Protein AF-A0A538FZY2-F1 (afdb_monomer_lite)

pLDDT: mean 80.55, std 13.0, range [54.5, 96.19]

Secondary structure (DSSP, 8-state):
-----SSTTHHHHHHHHH-TT--TTSGGG--TTT--PPPS-S-HHHHHHHH-SSBTTB-S---HHHHHHHHHHHHHHHHHHHHGGG-

Foldseek 3Di:
DDDDDLCPDPLVVLQCVQPVPDDPPFQLCCAPVNHDDDDPDDPVVVVCVVQNPTDSNHHRHDPNVSNCVSVVRSVVVVVVCVVPVVD

Sequence (87 aa):
MVWHELWEGRPDEIAAEIDPDYDHASWSENFPWTRLEWPEDGNPGTWREALGDGSFGGLYQRPPQDESRLWEAAVQAIRTRLEDWDA

Structure (mmCIF, N/CA/C/O backbone):
data_AF-A0A538FZY2-F1
#
_entry.id   AF-A0A538FZY2-F1
#
loop_
_atom_site.group_PDB
_atom_site.id
_atom_site.type_symbol
_atom_site.label_atom_id
_atom_site.label_alt_id
_atom_site.label_comp_id
_atom_site.label_asym_id
_atom_site.label_entity_id
_atom_site.label_seq_id
_atom_site.pdbx_PDB_ins_code
_atom_site.Cartn_x
_atom_site.Cartn_y
_atom_site.Cartn_z
_atom_site.occupancy
_atom_site.B_iso_or_equiv
_atom_site.auth_seq_id
_atom_site.auth_comp_id
_atom_site.auth_asym_id
_atom_site.auth_atom_id
_atom_site.pdbx_PDB_model_num
ATOM 1 N N . MET A 1 1 ? -6.231 -13.854 21.718 1.00 59.78 1 MET A N 1
ATOM 2 C CA . MET A 1 1 ? -5.476 -12.810 20.998 1.00 59.78 1 MET A CA 1
ATOM 3 C C . MET A 1 1 ? -6.255 -12.547 19.727 1.00 59.78 1 MET A C 1
ATOM 5 O O . MET A 1 1 ? -6.583 -13.521 19.064 1.00 59.78 1 MET A O 1
ATOM 9 N N . VAL A 1 2 ? -6.640 -11.302 19.465 1.00 67.12 2 VAL A N 1
ATOM 10 C CA . VAL A 1 2 ? -7.298 -10.920 18.209 1.00 67.12 2 VAL A CA 1
ATOM 11 C C . VAL A 1 2 ? -6.234 -10.240 17.356 1.00 67.12 2 VAL A C 1
ATOM 13 O O . VAL A 1 2 ? -5.472 -9.426 17.877 1.00 67.12 2 VAL A O 1
ATOM 16 N N . TRP A 1 3 ? -6.137 -10.635 16.093 1.00 74.19 3 TRP A N 1
ATOM 17 C CA . TRP A 1 3 ? -5.225 -10.060 15.112 1.00 74.19 3 TRP A CA 1
ATOM 18 C C . TRP A 1 3 ? -6.045 -9.540 13.934 1.00 74.19 3 TRP A C 1
ATOM 20 O O . TRP A 1 3 ? -7.100 -10.098 13.630 1.00 74.19 3 TRP A O 1
ATOM 30 N N . HIS A 1 4 ? -5.554 -8.474 13.308 1.00 78.31 4 HIS A N 1
ATOM 31 C CA . HIS A 1 4 ? -6.137 -7.891 12.110 1.00 78.31 4 HIS A CA 1
ATOM 32 C C . HIS A 1 4 ? -5.074 -7.751 11.040 1.00 78.31 4 HIS A C 1
ATOM 34 O O . HIS A 1 4 ? -3.970 -7.273 11.314 1.00 78.31 4 HIS A O 1
ATOM 40 N N . GLU A 1 5 ? -5.453 -8.135 9.830 1.00 86.81 5 GLU A N 1
ATOM 41 C CA . GLU A 1 5 ? -4.665 -7.919 8.634 1.00 86.81 5 GLU A CA 1
ATOM 42 C C . GLU A 1 5 ? -5.110 -6.627 7.956 1.00 86.81 5 GLU A C 1
ATOM 44 O O . GLU A 1 5 ? -6.301 -6.391 7.770 1.00 86.81 5 GLU A O 1
ATOM 49 N N . LEU A 1 6 ? -4.152 -5.781 7.580 1.00 85.50 6 LEU A N 1
ATOM 50 C CA . LEU A 1 6 ? -4.436 -4.517 6.893 1.00 85.50 6 LEU A CA 1
ATOM 51 C C . LEU A 1 6 ? -5.051 -4.736 5.503 1.00 85.50 6 LEU A C 1
ATOM 53 O O . LEU A 1 6 ? -5.856 -3.922 5.056 1.00 85.50 6 LEU A O 1
ATOM 57 N N . TRP A 1 7 ? -4.645 -5.809 4.824 1.00 88.06 7 TRP A N 1
ATOM 58 C CA . TRP A 1 7 ? -4.978 -6.052 3.423 1.00 88.06 7 TRP A CA 1
ATOM 59 C C . TRP A 1 7 ? -6.236 -6.898 3.225 1.00 88.06 7 TRP A C 1
ATOM 61 O O . TRP A 1 7 ? -6.763 -6.933 2.120 1.00 88.06 7 TRP A O 1
ATOM 71 N N . GLU A 1 8 ? -6.767 -7.519 4.281 1.00 89.31 8 GLU A N 1
ATOM 72 C CA . GLU A 1 8 ? -7.940 -8.391 4.184 1.00 89.31 8 GLU A CA 1
ATOM 73 C C . GLU A 1 8 ? -9.157 -7.653 3.587 1.00 89.31 8 GLU A C 1
ATOM 75 O O . GLU A 1 8 ? -9.621 -6.629 4.098 1.00 89.31 8 GLU A O 1
ATOM 80 N N . GLY A 1 9 ? -9.707 -8.208 2.502 1.00 92.69 9 GLY A N 1
ATOM 81 C CA . GLY A 1 9 ? -10.938 -7.740 1.868 1.00 92.69 9 GLY A CA 1
ATOM 82 C C . GLY A 1 9 ? -10.717 -6.633 0.837 1.00 92.69 9 GLY A C 1
ATOM 83 O O . GLY A 1 9 ? -9.945 -6.784 -0.107 1.00 92.69 9 GLY A O 1
ATOM 84 N N . ARG A 1 10 ? -11.442 -5.515 0.980 1.00 94.75 10 ARG A N 1
ATOM 85 C CA . ARG A 1 10 ? -11.493 -4.460 -0.049 1.00 94.75 10 ARG A CA 1
ATOM 86 C C . ARG A 1 10 ? -10.123 -3.892 -0.467 1.00 94.75 10 ARG A C 1
ATOM 88 O O . ARG A 1 10 ? -9.988 -3.538 -1.639 1.00 94.75 10 ARG A O 1
ATOM 95 N N . PRO A 1 11 ? -9.128 -3.753 0.427 1.00 94.12 11 PRO A N 1
ATOM 96 C CA . PRO A 1 11 ? -7.802 -3.292 0.029 1.00 94.12 11 PRO A CA 1
ATOM 97 C C . PRO A 1 11 ? -7.111 -4.258 -0.944 1.00 94.12 11 PRO A C 1
ATOM 99 O O . PRO A 1 11 ? -6.654 -3.804 -1.988 1.00 94.12 11 PRO A O 1
ATOM 102 N N . ASP A 1 12 ? -7.107 -5.565 -0.658 1.00 92.75 12 ASP A N 1
ATOM 103 C CA . ASP A 1 12 ? -6.572 -6.611 -1.548 1.00 92.75 12 ASP A CA 1
ATOM 104 C C . ASP A 1 12 ? -7.275 -6.616 -2.916 1.00 92.75 12 ASP A C 1
ATOM 106 O O . ASP A 1 12 ? -6.620 -6.601 -3.956 1.00 92.75 12 ASP A O 1
ATOM 110 N N . GLU A 1 13 ? -8.608 -6.492 -2.937 1.00 94.81 13 GLU A N 1
ATOM 111 C CA . GLU A 1 13 ? -9.369 -6.371 -4.191 1.00 94.81 13 GLU A CA 1
ATOM 112 C C . GLU A 1 13 ? -8.920 -5.166 -5.033 1.00 94.81 13 GLU A C 1
ATOM 114 O O . GLU A 1 13 ? -8.753 -5.273 -6.246 1.00 94.81 13 GLU A O 1
ATOM 119 N N . ILE A 1 14 ? -8.720 -4.003 -4.404 1.00 95.44 14 ILE A N 1
ATOM 120 C CA . ILE A 1 14 ? -8.275 -2.792 -5.103 1.00 95.44 14 ILE A CA 1
ATOM 121 C C . ILE A 1 14 ? -6.834 -2.939 -5.590 1.00 95.44 14 ILE A C 1
ATOM 123 O O . ILE A 1 14 ? -6.534 -2.491 -6.696 1.00 95.44 14 ILE A O 1
ATOM 127 N N . ALA A 1 15 ? -5.953 -3.550 -4.796 1.00 91.94 15 ALA A N 1
ATOM 128 C CA . ALA A 1 15 ? -4.579 -3.810 -5.203 1.00 91.94 15 ALA A CA 1
ATOM 129 C C . ALA A 1 15 ? -4.546 -4.705 -6.453 1.00 91.94 15 ALA A C 1
ATOM 131 O O . ALA A 1 15 ? -3.941 -4.311 -7.449 1.00 91.94 15 ALA A O 1
ATOM 132 N N . ALA A 1 16 ? -5.309 -5.804 -6.459 1.00 91.94 16 ALA A N 1
ATOM 133 C CA . ALA A 1 16 ? -5.441 -6.702 -7.607 1.00 91.94 16 ALA A CA 1
ATOM 134 C C . ALA A 1 16 ? -6.097 -6.040 -8.839 1.00 91.94 16 ALA A C 1
ATOM 136 O O . ALA A 1 16 ? -5.746 -6.355 -9.976 1.00 91.94 16 ALA A O 1
ATOM 137 N N . GLU A 1 17 ? -7.040 -5.107 -8.645 1.00 94.75 17 GLU A N 1
ATOM 138 C CA . GLU A 1 17 ? -7.617 -4.303 -9.738 1.00 94.75 17 GLU A CA 1
ATOM 139 C C . GLU A 1 17 ? -6.582 -3.353 -10.380 1.00 94.75 17 GLU A C 1
ATOM 141 O O . GLU A 1 17 ? -6.647 -3.088 -11.583 1.00 94.75 17 GLU A O 1
ATOM 146 N N . ILE A 1 18 ? -5.666 -2.790 -9.583 1.00 93.00 18 ILE A N 1
ATOM 147 C CA . ILE A 1 18 ? -4.650 -1.815 -10.020 1.00 93.00 18 ILE A CA 1
ATOM 148 C C . ILE A 1 18 ? -3.459 -2.511 -10.685 1.00 93.00 18 ILE A C 1
ATOM 150 O O . ILE A 1 18 ? -2.925 -2.022 -11.693 1.00 93.00 18 ILE A O 1
ATOM 154 N N . ASP A 1 19 ? -3.025 -3.610 -10.080 1.00 88.75 19 ASP A N 1
ATOM 155 C CA . ASP A 1 19 ? -1.864 -4.393 -10.460 1.00 88.75 19 ASP A CA 1
ATOM 156 C C . ASP A 1 19 ? -2.150 -5.883 -10.189 1.00 88.75 19 ASP A C 1
ATOM 158 O O . ASP A 1 19 ? -2.129 -6.314 -9.037 1.00 88.75 19 ASP A O 1
ATOM 162 N N . PRO A 1 20 ? -2.454 -6.689 -11.221 1.00 86.62 20 PRO A N 1
ATOM 163 C CA . PRO A 1 20 ? -2.745 -8.110 -11.039 1.00 86.62 20 PRO A CA 1
ATOM 164 C C . PRO A 1 20 ? -1.522 -8.918 -10.580 1.00 86.62 20 PRO A C 1
ATOM 166 O O . PRO A 1 20 ? -1.696 -10.039 -10.109 1.00 86.62 20 PRO A O 1
ATOM 169 N N . ASP A 1 21 ? -0.318 -8.353 -10.712 1.00 80.69 21 ASP A N 1
ATOM 170 C CA . ASP A 1 21 ? 0.945 -8.953 -10.286 1.00 80.69 21 ASP A CA 1
ATOM 171 C C . ASP A 1 21 ? 1.438 -8.352 -8.948 1.00 80.69 21 ASP A C 1
ATOM 173 O O . ASP A 1 21 ? 2.605 -8.520 -8.586 1.00 80.69 21 ASP A O 1
ATOM 177 N N . TYR A 1 22 ? 0.580 -7.627 -8.209 1.00 81.00 22 TYR A N 1
ATOM 178 C CA . TYR A 1 22 ? 0.950 -7.093 -6.896 1.00 81.00 22 TYR A CA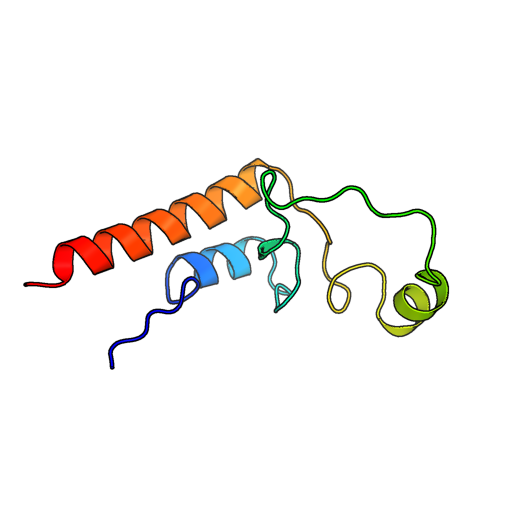 1
ATOM 179 C C . TYR A 1 22 ? 1.248 -8.232 -5.907 1.00 81.00 22 TYR A C 1
ATOM 181 O O . TYR A 1 22 ? 0.529 -9.227 -5.835 1.00 81.00 22 TYR A O 1
ATOM 189 N N . ASP A 1 23 ? 2.305 -8.060 -5.114 1.00 76.25 23 ASP A N 1
ATOM 190 C CA . ASP A 1 23 ? 2.693 -8.999 -4.058 1.00 76.25 23 ASP A CA 1
ATOM 191 C C . ASP A 1 23 ? 3.403 -8.248 -2.914 1.00 76.25 23 ASP A C 1
ATOM 193 O O . ASP A 1 23 ? 3.545 -7.016 -2.933 1.00 76.25 23 ASP A O 1
ATOM 197 N N . HIS A 1 24 ? 3.861 -8.983 -1.903 1.00 73.12 24 HIS A N 1
ATOM 198 C CA . HIS A 1 24 ? 4.659 -8.478 -0.799 1.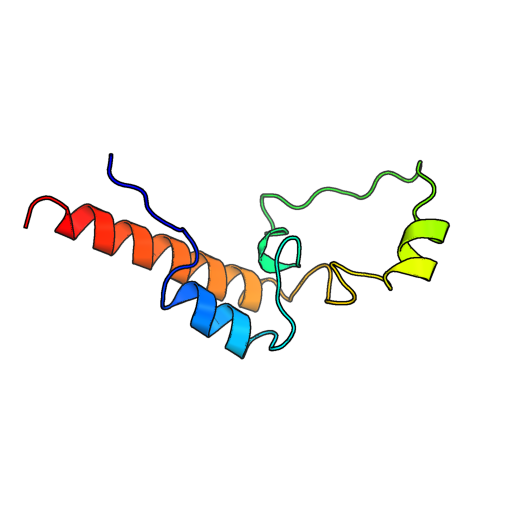00 73.12 24 HIS A CA 1
ATOM 199 C C . HIS A 1 24 ? 5.861 -7.655 -1.289 1.00 73.12 24 HIS A C 1
ATOM 201 O O . HIS A 1 24 ? 6.491 -7.957 -2.308 1.00 73.12 24 HIS A O 1
ATOM 207 N N . ALA A 1 25 ? 6.177 -6.592 -0.546 1.00 70.50 25 ALA A N 1
ATOM 208 C CA . ALA A 1 25 ? 7.233 -5.633 -0.857 1.00 70.50 25 ALA A CA 1
ATOM 209 C C . ALA A 1 25 ? 7.044 -4.832 -2.165 1.00 70.50 25 ALA A C 1
ATOM 211 O O . ALA A 1 25 ? 7.966 -4.126 -2.571 1.00 70.50 25 ALA A O 1
ATOM 212 N N . SER A 1 26 ? 5.880 -4.902 -2.827 1.00 79.44 26 SER A N 1
ATOM 213 C CA . SER A 1 26 ? 5.567 -4.113 -4.034 1.00 79.44 26 SER A CA 1
ATOM 214 C C . SER A 1 26 ? 5.291 -2.631 -3.747 1.00 79.44 26 SER A C 1
ATOM 216 O O . SER A 1 26 ? 5.420 -2.143 -2.621 1.00 79.44 26 SER A O 1
ATOM 218 N N . TRP A 1 27 ? 4.909 -1.878 -4.785 1.00 86.06 27 TRP A N 1
ATOM 219 C CA . TRP A 1 27 ? 4.511 -0.471 -4.673 1.00 86.06 27 TRP A CA 1
ATOM 220 C C . TRP A 1 27 ? 3.432 -0.215 -3.610 1.00 86.06 27 TRP A C 1
ATOM 222 O O . TRP A 1 27 ? 3.345 0.909 -3.115 1.00 86.06 27 TRP A O 1
ATOM 232 N N . SER A 1 28 ? 2.642 -1.229 -3.232 1.00 83.94 28 SER A N 1
ATOM 233 C CA . SER A 1 28 ? 1.621 -1.140 -2.181 1.00 83.94 28 SER A CA 1
ATOM 234 C C . SER A 1 28 ? 2.197 -0.903 -0.779 1.00 83.94 28 SER A C 1
ATOM 236 O O . SER A 1 28 ? 1.450 -0.577 0.137 1.00 83.94 28 SER A O 1
ATOM 238 N N . GLU A 1 29 ? 3.517 -0.998 -0.600 1.00 79.94 29 GLU A N 1
ATOM 239 C CA . GLU A 1 29 ? 4.223 -0.635 0.636 1.00 79.94 29 GLU A CA 1
ATOM 240 C C . GLU A 1 29 ? 5.015 0.692 0.493 1.00 79.94 29 GLU A C 1
ATOM 242 O O . GLU A 1 29 ? 5.548 1.228 1.471 1.00 79.94 29 GLU A O 1
ATOM 247 N N . ASN A 1 30 ? 5.042 1.284 -0.711 1.00 83.19 30 ASN A N 1
ATOM 248 C CA . ASN A 1 30 ? 5.827 2.474 -1.073 1.00 83.19 30 ASN A CA 1
ATOM 249 C C . ASN A 1 30 ? 4.975 3.749 -1.244 1.00 83.19 30 ASN A C 1
ATOM 251 O O . ASN A 1 30 ? 5.125 4.515 -2.208 1.00 83.19 30 ASN A O 1
ATOM 255 N N . PHE A 1 31 ? 4.063 3.975 -0.301 1.00 87.88 31 PHE A N 1
ATOM 256 C CA . PHE A 1 31 ? 3.180 5.138 -0.277 1.00 87.88 31 PHE A CA 1
ATOM 257 C C . PHE A 1 31 ? 3.939 6.471 -0.175 1.00 87.88 31 PHE A C 1
ATOM 259 O O . PHE A 1 31 ? 5.052 6.512 0.351 1.00 87.88 31 PHE A O 1
ATOM 266 N N . PRO A 1 32 ? 3.328 7.608 -0.565 1.00 88.75 32 PRO A N 1
ATOM 267 C CA . PRO A 1 32 ? 3.987 8.916 -0.531 1.00 88.75 32 PRO A CA 1
ATOM 268 C C . PRO A 1 32 ? 4.594 9.319 0.824 1.00 88.75 32 PRO A C 1
ATOM 270 O O . PRO A 1 32 ? 5.534 10.105 0.853 1.00 88.75 32 PRO A O 1
ATOM 273 N N . TRP A 1 33 ? 4.076 8.795 1.942 1.00 88.00 33 TRP A N 1
ATOM 274 C CA . TRP A 1 33 ? 4.582 9.064 3.297 1.00 88.00 33 TRP A CA 1
ATOM 275 C C . TRP A 1 33 ? 5.594 8.032 3.818 1.00 88.00 33 TRP A C 1
ATOM 277 O O . TRP A 1 33 ? 6.220 8.286 4.845 1.00 88.00 33 TRP A O 1
ATOM 287 N N . THR A 1 34 ? 5.757 6.883 3.155 1.00 82.62 34 THR A N 1
ATOM 288 C CA . THR A 1 34 ? 6.807 5.892 3.466 1.00 82.62 34 THR A CA 1
ATOM 289 C C . THR A 1 34 ? 7.933 5.887 2.438 1.00 82.62 34 THR A C 1
ATOM 291 O O . THR A 1 34 ? 8.986 5.304 2.691 1.00 82.62 34 THR A O 1
ATOM 294 N N . ARG A 1 35 ? 7.734 6.552 1.297 1.00 82.38 35 ARG A N 1
ATOM 295 C CA . ARG A 1 35 ? 8.682 6.613 0.192 1.00 82.38 35 ARG A CA 1
ATOM 296 C C . ARG A 1 35 ? 10.000 7.237 0.615 1.00 82.38 35 ARG A C 1
ATOM 298 O O . ARG A 1 35 ? 10.050 8.372 1.085 1.00 82.38 35 ARG A O 1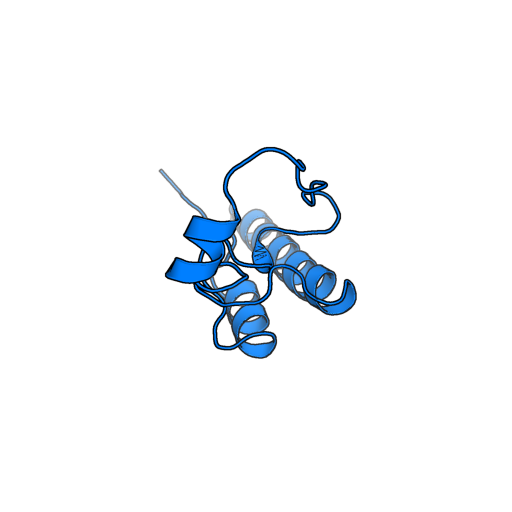
ATOM 305 N N . LEU A 1 36 ? 11.069 6.488 0.382 1.00 73.19 36 LEU A N 1
ATOM 306 C CA . LEU A 1 36 ? 12.435 6.933 0.603 1.00 73.19 36 LEU A CA 1
ATOM 307 C C . LEU A 1 36 ? 13.111 7.237 -0.731 1.00 73.19 36 LEU A C 1
ATOM 309 O O . LEU A 1 36 ? 12.812 6.628 -1.760 1.00 73.19 36 LEU A O 1
ATOM 313 N N . GLU A 1 37 ? 14.047 8.179 -0.695 1.00 69.69 37 GLU A N 1
ATOM 314 C CA . GLU A 1 37 ? 15.011 8.347 -1.774 1.00 69.69 37 GLU A CA 1
ATOM 315 C C . GLU A 1 37 ? 15.978 7.161 -1.758 1.00 69.69 37 GLU A C 1
ATOM 317 O O . GLU A 1 37 ? 16.448 6.735 -0.700 1.00 69.69 37 GLU A O 1
ATOM 322 N N . TRP A 1 38 ? 16.254 6.600 -2.933 1.00 63.44 38 TRP A N 1
ATOM 323 C CA . TRP A 1 38 ? 17.158 5.463 -3.039 1.00 63.44 38 TRP A CA 1
ATOM 324 C C . TRP A 1 38 ? 18.602 5.921 -2.791 1.00 63.44 38 TRP A C 1
ATOM 326 O O . TRP A 1 38 ? 19.053 6.854 -3.459 1.00 63.44 38 TRP A O 1
ATOM 336 N N . PRO A 1 39 ? 19.345 5.284 -1.866 1.00 56.53 39 PRO A N 1
ATOM 337 C CA . PRO A 1 39 ? 20.762 5.572 -1.694 1.00 56.53 39 PRO A CA 1
ATOM 338 C C . PRO A 1 39 ? 21.540 5.155 -2.949 1.00 56.53 39 PRO A C 1
ATOM 340 O O . PRO A 1 39 ? 21.276 4.102 -3.530 1.00 56.53 39 PRO A O 1
ATOM 343 N N . GLU A 1 40 ? 22.517 5.972 -3.350 1.00 55.25 40 GLU A N 1
ATOM 344 C CA . GLU A 1 40 ? 23.384 5.671 -4.501 1.00 55.25 40 GLU A CA 1
ATOM 345 C C . GLU A 1 40 ? 24.284 4.446 -4.244 1.00 55.25 40 GLU A C 1
ATOM 347 O O . GLU A 1 40 ? 24.637 3.729 -5.181 1.00 55.25 40 GLU A O 1
ATOM 352 N N . ASP A 1 41 ? 24.598 4.165 -2.973 1.00 54.50 41 ASP A N 1
ATOM 353 C CA . ASP A 1 41 ? 25.532 3.117 -2.568 1.00 54.50 41 ASP A CA 1
ATOM 354 C C . ASP A 1 41 ? 24.834 1.818 -2.130 1.00 54.50 41 ASP A C 1
ATOM 356 O O . ASP A 1 41 ? 24.251 1.681 -1.054 1.00 54.50 41 ASP A O 1
ATOM 360 N N . GLY A 1 42 ? 24.986 0.821 -2.990 1.00 56.72 42 GLY A N 1
ATOM 361 C CA . GLY A 1 42 ? 24.698 -0.598 -2.827 1.00 56.72 42 GLY A CA 1
ATOM 362 C C . GLY A 1 42 ? 25.182 -1.279 -4.109 1.00 56.72 42 GLY A C 1
ATOM 363 O O . GLY A 1 42 ? 25.596 -0.595 -5.041 1.00 56.72 42 GLY A O 1
ATOM 364 N N . ASN A 1 43 ? 25.098 -2.601 -4.245 1.00 59.84 43 ASN A N 1
ATOM 365 C CA . ASN A 1 43 ? 25.139 -3.209 -5.584 1.00 59.84 43 ASN A CA 1
ATOM 366 C C . ASN A 1 43 ? 23.709 -3.583 -6.023 1.00 59.84 43 ASN A C 1
ATOM 368 O O . ASN A 1 43 ? 23.377 -4.771 -6.072 1.00 59.84 43 ASN A O 1
ATOM 372 N N . PRO A 1 44 ? 22.829 -2.594 -6.301 1.00 60.88 44 PRO A N 1
ATOM 373 C CA . PRO A 1 44 ? 21.486 -2.849 -6.806 1.00 60.88 44 PRO A CA 1
ATOM 374 C C . PRO A 1 44 ? 21.515 -3.453 -8.210 1.00 60.88 44 PRO A C 1
ATOM 376 O O . PRO A 1 44 ? 20.535 -4.066 -8.607 1.00 60.88 44 PRO A O 1
ATOM 379 N N . GLY A 1 45 ? 22.629 -3.340 -8.946 1.00 66.81 45 GLY A N 1
ATOM 380 C CA . GLY A 1 45 ? 22.790 -3.946 -10.269 1.00 66.81 45 GLY A CA 1
ATOM 381 C C . GLY A 1 45 ? 22.595 -5.462 -10.245 1.00 66.81 45 GLY A C 1
ATOM 382 O O . GLY A 1 45 ? 21.788 -5.981 -11.005 1.00 66.81 45 GLY A O 1
ATOM 383 N N . THR A 1 46 ? 23.266 -6.159 -9.323 1.00 65.69 46 THR A N 1
ATOM 384 C CA . THR A 1 46 ? 23.177 -7.626 -9.202 1.00 65.69 46 THR A CA 1
ATOM 385 C C . THR A 1 46 ? 21.777 -8.110 -8.821 1.00 65.69 46 THR A C 1
ATOM 387 O O . THR A 1 46 ? 21.308 -9.105 -9.366 1.00 65.69 46 THR A O 1
ATOM 390 N N . TRP A 1 47 ? 21.088 -7.410 -7.917 1.00 61.22 47 TRP A N 1
ATOM 391 C CA . TRP A 1 47 ? 19.722 -7.781 -7.529 1.00 61.22 47 TRP A CA 1
ATOM 392 C C . TRP A 1 47 ? 18.688 -7.413 -8.598 1.00 61.22 47 TRP A C 1
ATOM 394 O O . TRP A 1 47 ? 17.800 -8.217 -8.860 1.00 61.22 47 TRP A O 1
ATOM 404 N N . ARG A 1 48 ? 18.852 -6.273 -9.281 1.00 69.00 48 ARG A N 1
ATOM 405 C CA . ARG A 1 48 ? 18.026 -5.863 -10.430 1.00 69.00 48 ARG A CA 1
ATOM 406 C C . ARG A 1 48 ? 18.154 -6.826 -11.609 1.00 69.00 48 ARG A C 1
ATOM 408 O O . ARG A 1 48 ? 17.173 -7.109 -12.283 1.00 69.00 48 ARG A O 1
ATOM 4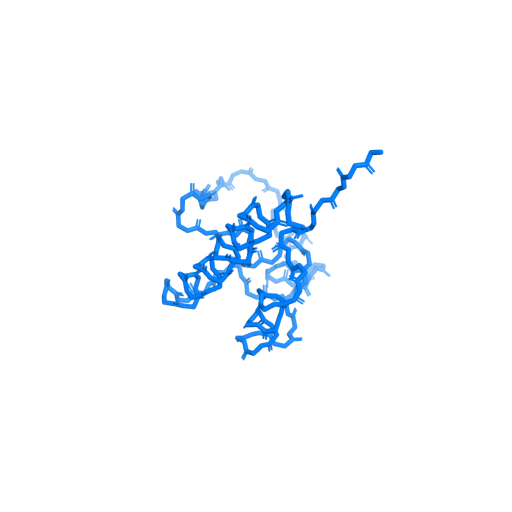15 N N . GLU A 1 49 ? 19.355 -7.337 -11.868 1.00 69.31 49 GLU A N 1
ATOM 416 C CA . GLU A 1 49 ? 19.588 -8.323 -12.927 1.00 69.31 49 GLU A CA 1
ATOM 417 C C . GLU A 1 49 ? 18.957 -9.685 -12.593 1.00 69.31 49 GLU A C 1
ATOM 419 O O . GLU A 1 49 ? 18.400 -10.334 -13.474 1.00 69.31 49 GLU A O 1
ATOM 424 N N . ALA A 1 50 ? 19.001 -10.105 -11.323 1.00 62.47 50 ALA A N 1
ATOM 425 C CA . ALA A 1 50 ? 18.468 -11.395 -10.883 1.00 62.47 50 ALA A CA 1
ATOM 426 C C . ALA A 1 50 ? 16.939 -11.418 -10.694 1.00 62.47 50 ALA A C 1
ATOM 428 O O . ALA A 1 50 ? 16.314 -12.440 -10.972 1.00 62.47 50 ALA A O 1
ATOM 429 N N . LEU A 1 51 ? 16.346 -10.328 -10.193 1.00 63.44 51 LEU A N 1
ATOM 430 C CA . LEU A 1 51 ? 14.923 -10.249 -9.823 1.00 63.44 51 LEU A CA 1
ATOM 431 C C . LEU A 1 51 ? 14.078 -9.418 -10.799 1.00 63.44 51 LEU A C 1
ATOM 433 O O . LEU A 1 51 ? 12.855 -9.417 -10.691 1.00 63.44 51 LEU A O 1
ATOM 437 N N . GLY A 1 52 ? 14.710 -8.716 -11.741 1.00 59.81 52 GLY A N 1
ATOM 438 C CA . GLY A 1 52 ? 14.078 -7.601 -12.439 1.00 59.81 52 GLY A CA 1
ATOM 439 C C . GLY A 1 52 ? 14.110 -6.321 -11.599 1.00 59.81 52 GLY A C 1
ATOM 440 O O . GLY A 1 52 ? 14.498 -6.317 -10.431 1.00 59.81 52 GLY A O 1
ATOM 441 N N . ASP A 1 53 ? 13.743 -5.204 -12.220 1.00 65.38 53 ASP A N 1
ATOM 442 C CA . ASP A 1 53 ? 13.566 -3.939 -11.510 1.00 65.38 53 ASP A CA 1
ATOM 443 C C . ASP A 1 53 ? 12.149 -3.921 -10.938 1.00 65.38 53 ASP A C 1
ATOM 445 O O . ASP A 1 53 ? 11.190 -4.136 -11.679 1.00 65.38 53 ASP A O 1
ATOM 449 N N . GLY A 1 54 ? 12.024 -3.721 -9.630 1.00 61.88 54 GLY A N 1
ATOM 450 C CA . GLY A 1 54 ? 10.750 -3.833 -8.930 1.00 61.88 54 GLY A CA 1
ATOM 451 C C . GLY A 1 54 ? 10.753 -4.806 -7.757 1.00 61.88 54 GLY A C 1
ATOM 452 O O . GLY A 1 54 ? 11.736 -5.512 -7.535 1.00 61.88 54 GLY A O 1
ATOM 453 N N . SER A 1 55 ? 9.648 -4.894 -7.015 1.00 65.62 55 SER A N 1
ATOM 454 C CA . SER A 1 55 ? 9.456 -6.028 -6.096 1.00 65.62 55 SER A CA 1
ATOM 455 C C . SER A 1 55 ? 9.014 -7.245 -6.884 1.00 65.62 55 SER A C 1
ATOM 457 O O . SER A 1 55 ? 7.982 -7.183 -7.543 1.00 65.62 55 SER A O 1
ATOM 459 N N . PHE A 1 56 ? 9.808 -8.318 -6.872 1.00 64.75 56 PHE A N 1
ATOM 460 C CA . PHE A 1 56 ? 9.560 -9.531 -7.667 1.00 64.75 56 PHE A CA 1
ATOM 461 C C . PHE A 1 56 ? 9.259 -9.257 -9.161 1.00 64.75 56 PHE A C 1
ATOM 463 O O . PHE A 1 56 ? 8.571 -10.035 -9.814 1.00 64.75 56 PHE A O 1
ATOM 470 N N . GLY A 1 57 ? 9.786 -8.154 -9.711 1.00 65.88 57 GLY A N 1
ATOM 471 C CA . GLY A 1 57 ? 9.550 -7.717 -11.094 1.00 65.88 57 GLY A CA 1
ATOM 472 C C . GLY A 1 57 ? 8.333 -6.802 -11.310 1.00 65.88 57 GLY A C 1
ATOM 473 O O . GLY A 1 57 ? 8.102 -6.378 -12.442 1.00 65.88 57 GLY A O 1
ATOM 474 N N . GLY A 1 58 ? 7.575 -6.473 -10.258 1.00 70.50 58 GLY A N 1
ATOM 475 C CA . GLY A 1 58 ? 6.453 -5.526 -10.279 1.00 70.50 58 GLY A CA 1
ATOM 476 C C . GLY A 1 58 ? 6.874 -4.079 -9.998 1.00 70.50 58 GLY A C 1
ATOM 477 O O . GLY A 1 58 ? 7.922 -3.819 -9.420 1.00 70.50 58 GLY A O 1
ATOM 478 N N . LEU A 1 59 ? 6.060 -3.094 -10.381 1.00 74.81 59 LEU A N 1
ATOM 479 C CA . LEU A 1 59 ? 6.429 -1.672 -10.283 1.00 74.81 59 LEU A CA 1
ATOM 480 C C . LEU A 1 59 ? 6.834 -1.256 -8.853 1.00 74.81 59 LEU A C 1
ATOM 482 O O . LEU A 1 59 ? 6.210 -1.661 -7.877 1.00 74.81 59 LEU A O 1
ATOM 486 N N . TYR A 1 60 ? 7.838 -0.379 -8.723 1.0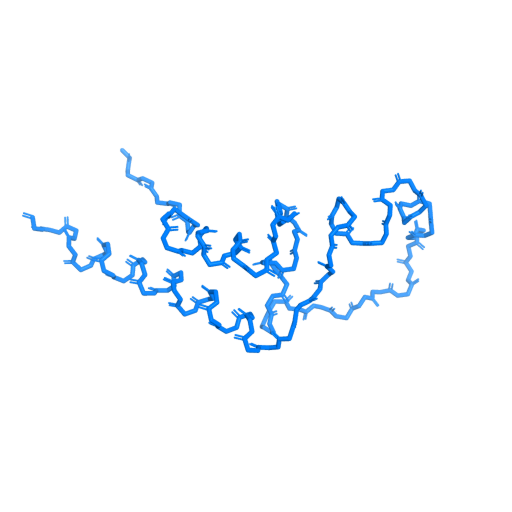0 76.56 60 TYR A N 1
ATOM 487 C CA . TYR A 1 60 ? 8.222 0.192 -7.419 1.00 76.56 60 TYR A CA 1
ATOM 488 C C . TYR A 1 60 ? 7.234 1.227 -6.883 1.00 76.56 60 TYR A C 1
ATOM 490 O O . TYR A 1 60 ? 7.221 1.497 -5.682 1.00 76.56 60 TYR A O 1
ATOM 498 N N . GLN A 1 61 ? 6.493 1.885 -7.774 1.00 85.44 61 GLN A N 1
ATOM 499 C CA . GLN A 1 61 ? 5.595 2.998 -7.467 1.00 85.44 61 GLN A CA 1
ATOM 500 C C . GLN A 1 61 ? 4.423 2.996 -8.443 1.00 85.44 61 GLN A C 1
ATOM 502 O O . GLN A 1 61 ? 4.568 2.584 -9.599 1.00 85.44 61 GLN A O 1
ATOM 507 N N . ARG A 1 62 ? 3.282 3.519 -7.995 1.00 89.50 62 ARG A N 1
ATOM 508 C CA . ARG A 1 62 ? 2.114 3.776 -8.840 1.00 89.50 62 ARG A CA 1
ATOM 509 C C . ARG A 1 62 ? 1.809 5.273 -8.872 1.00 89.50 62 ARG A C 1
ATOM 511 O O . ARG A 1 62 ? 2.401 6.057 -8.130 1.00 89.50 62 ARG A O 1
ATOM 518 N N . PRO A 1 63 ? 0.918 5.729 -9.766 1.00 92.62 63 PRO A N 1
ATOM 519 C CA . PRO A 1 63 ? 0.415 7.090 -9.691 1.00 92.62 63 PRO A CA 1
ATOM 520 C C . PRO A 1 63 ? -0.184 7.367 -8.301 1.00 92.62 63 PRO A C 1
ATOM 522 O O . PRO A 1 63 ? -0.880 6.499 -7.770 1.00 92.62 63 PRO A O 1
ATOM 525 N N . PRO A 1 64 ? 0.001 8.571 -7.727 1.00 92.44 64 PRO A N 1
ATOM 526 C CA . PRO A 1 64 ? -0.511 8.898 -6.395 1.00 92.44 64 PRO A CA 1
ATOM 527 C C . PRO A 1 64 ? -2.010 8.629 -6.213 1.00 92.44 64 PRO A C 1
ATOM 529 O O . PRO A 1 64 ? -2.457 8.366 -5.107 1.00 92.44 64 PRO A O 1
ATOM 532 N N . GLN A 1 65 ? -2.796 8.680 -7.292 1.00 95.38 65 GLN A N 1
ATOM 533 C CA . GLN A 1 65 ? -4.229 8.388 -7.272 1.00 95.38 65 GLN A CA 1
ATOM 534 C C . GLN A 1 65 ? -4.524 6.916 -6.949 1.00 95.38 65 GLN A C 1
ATOM 536 O O . GLN A 1 65 ? -5.436 6.641 -6.173 1.00 95.38 65 GLN A O 1
ATOM 541 N N . ASP A 1 66 ? -3.750 5.988 -7.514 1.00 95.50 66 ASP A N 1
ATOM 542 C CA . ASP A 1 66 ? -3.868 4.551 -7.242 1.00 95.50 66 ASP A CA 1
ATOM 543 C C . ASP A 1 66 ? -3.440 4.250 -5.798 1.00 95.50 66 ASP A C 1
ATOM 545 O O . ASP A 1 66 ? -4.129 3.541 -5.066 1.00 95.50 66 ASP A O 1
ATOM 549 N N . GLU A 1 67 ? -2.340 4.871 -5.368 1.00 93.81 67 GLU A N 1
ATOM 550 C CA . GLU A 1 67 ? -1.802 4.755 -4.010 1.00 93.81 67 GLU A CA 1
ATOM 551 C C . GLU A 1 67 ? -2.800 5.287 -2.968 1.00 93.81 67 GLU A C 1
ATOM 553 O O . GLU A 1 67 ? -3.109 4.605 -1.990 1.00 93.81 67 GLU A O 1
ATOM 558 N N . SER A 1 68 ? -3.374 6.474 -3.191 1.00 94.88 68 SER A N 1
ATOM 559 C CA . SER A 1 68 ? -4.413 7.035 -2.322 1.00 94.88 68 SER A CA 1
ATOM 560 C C . SER A 1 68 ? -5.662 6.163 -2.289 1.00 94.88 68 SER A C 1
ATOM 562 O O . SER A 1 68 ? -6.181 5.905 -1.207 1.00 94.88 68 SER A O 1
ATOM 564 N N . ARG A 1 69 ? -6.121 5.662 -3.442 1.00 96.19 69 ARG A N 1
ATOM 565 C CA . ARG A 1 69 ? -7.310 4.804 -3.525 1.00 96.19 69 ARG A CA 1
ATOM 566 C C . ARG A 1 69 ? -7.154 3.529 -2.693 1.00 96.19 69 ARG A C 1
ATOM 568 O O . ARG A 1 69 ? -8.075 3.170 -1.961 1.00 96.19 69 ARG A O 1
ATOM 575 N N . LEU A 1 70 ? -6.006 2.859 -2.802 1.00 95.00 70 LEU A N 1
ATOM 576 C CA . LEU A 1 70 ? -5.703 1.663 -2.016 1.00 95.00 70 LEU A CA 1
ATOM 577 C C . LEU A 1 70 ? -5.650 1.985 -0.517 1.00 95.00 70 LEU A C 1
ATOM 579 O O . LEU A 1 70 ? -6.296 1.319 0.293 1.00 95.00 70 LEU A O 1
ATOM 583 N N . TRP A 1 71 ? -4.916 3.036 -0.148 1.00 94.38 71 TRP A N 1
ATOM 584 C CA . TRP A 1 71 ? -4.744 3.412 1.252 1.00 94.38 71 TRP A CA 1
ATOM 585 C C . TRP A 1 71 ? -6.049 3.830 1.928 1.00 94.38 71 TRP A C 1
ATOM 587 O O . TRP A 1 71 ? -6.330 3.419 3.054 1.00 94.38 71 TRP A O 1
ATOM 597 N N . GLU A 1 72 ? -6.869 4.627 1.244 1.00 95.88 72 GLU A N 1
ATOM 598 C CA . GLU A 1 72 ? -8.173 5.043 1.751 1.00 95.88 72 GLU A CA 1
ATOM 599 C C . GLU A 1 72 ? -9.051 3.827 2.044 1.00 95.88 72 GLU A C 1
ATOM 601 O O . GLU A 1 72 ? -9.651 3.760 3.116 1.00 95.88 72 GLU A O 1
ATOM 606 N N . ALA A 1 73 ? -9.073 2.831 1.156 1.00 96.00 73 ALA A N 1
ATOM 607 C CA . ALA A 1 73 ? -9.817 1.601 1.392 1.00 96.00 73 ALA A CA 1
ATOM 608 C C . ALA A 1 73 ? -9.302 0.823 2.612 1.00 96.00 73 ALA A C 1
ATOM 610 O O . ALA A 1 73 ? -10.112 0.375 3.422 1.00 96.00 73 ALA A O 1
ATOM 611 N N . ALA A 1 74 ? -7.980 0.715 2.782 1.00 94.19 74 ALA A N 1
ATOM 612 C CA . ALA A 1 74 ? -7.369 0.043 3.932 1.00 94.19 74 ALA A CA 1
ATOM 613 C C . ALA A 1 74 ? -7.720 0.728 5.259 1.00 94.19 74 ALA A C 1
ATOM 615 O O . ALA A 1 74 ? -8.137 0.079 6.222 1.00 94.19 74 ALA A O 1
ATOM 616 N N . VAL A 1 75 ? -7.644 2.061 5.298 1.00 94.25 75 VAL A N 1
ATOM 617 C CA . VAL A 1 75 ? -8.023 2.844 6.480 1.00 94.25 75 VAL A CA 1
ATOM 618 C C . VAL A 1 75 ? -9.511 2.693 6.796 1.00 94.25 75 VAL A C 1
ATOM 620 O O . VAL A 1 75 ? -9.863 2.531 7.964 1.00 94.25 75 VAL A O 1
ATOM 623 N N . GLN A 1 76 ? -10.388 2.745 5.788 1.00 95.44 76 GLN A N 1
ATOM 624 C CA . GLN A 1 76 ? -11.828 2.582 6.006 1.00 95.44 76 GLN A CA 1
ATOM 625 C C . GLN A 1 76 ? -12.168 1.175 6.506 1.00 95.44 76 GLN A C 1
ATOM 627 O O . GLN A 1 76 ? -12.916 1.056 7.471 1.00 95.44 76 GLN A O 1
ATOM 632 N N . ALA A 1 77 ? -11.570 0.129 5.927 1.00 93.19 77 ALA A N 1
ATOM 633 C CA . ALA A 1 77 ? -11.789 -1.253 6.354 1.00 93.19 77 ALA A CA 1
ATOM 634 C C . ALA A 1 77 ? -11.441 -1.455 7.838 1.00 93.19 77 ALA A C 1
ATOM 636 O O . ALA A 1 77 ? -12.243 -2.000 8.598 1.00 93.19 77 ALA A O 1
ATOM 637 N N . ILE A 1 78 ? -10.287 -0.940 8.279 1.00 91.94 78 ILE A N 1
ATOM 638 C CA . ILE A 1 78 ? -9.893 -0.998 9.692 1.00 91.94 78 ILE A CA 1
ATOM 639 C C . ILE A 1 78 ? -10.845 -0.187 10.571 1.00 91.94 78 ILE A C 1
ATOM 641 O O . ILE A 1 78 ? -11.235 -0.663 11.633 1.00 91.94 78 ILE A O 1
ATOM 645 N N . ARG A 1 79 ? -11.232 1.026 10.158 1.00 92.56 79 ARG A N 1
ATOM 646 C CA . ARG A 1 79 ? -12.156 1.861 10.943 1.00 92.56 79 ARG A CA 1
ATOM 647 C C . ARG A 1 79 ? -13.491 1.171 11.164 1.00 92.56 79 ARG A C 1
ATOM 649 O O . ARG A 1 79 ? -13.891 1.044 12.312 1.00 92.56 79 ARG A O 1
ATOM 656 N N . THR A 1 80 ? -14.112 0.657 10.104 1.00 91.19 80 THR A N 1
ATOM 657 C CA . THR A 1 80 ? -15.360 -0.110 10.207 1.00 91.19 80 THR A CA 1
ATOM 658 C C . THR A 1 80 ? -15.195 -1.294 11.157 1.00 91.19 80 THR A C 1
ATOM 660 O O . THR A 1 80 ? -15.994 -1.472 12.068 1.00 91.19 80 THR A O 1
ATOM 663 N N . ARG A 1 81 ? -14.100 -2.057 11.028 1.00 87.19 81 ARG A N 1
ATOM 664 C CA . ARG A 1 81 ? -13.818 -3.198 11.911 1.00 87.19 81 ARG A CA 1
ATOM 665 C C . ARG A 1 81 ? -13.699 -2.796 13.385 1.00 87.19 81 ARG A C 1
ATOM 667 O O . ARG A 1 81 ? -14.142 -3.548 14.248 1.00 87.19 81 ARG A O 1
ATOM 674 N N . LEU A 1 82 ? -13.060 -1.659 13.665 1.00 88.38 82 LEU A N 1
ATOM 675 C CA . LEU A 1 82 ? -12.881 -1.130 15.019 1.00 88.38 82 LEU A CA 1
ATOM 676 C C . LEU A 1 82 ? -14.180 -0.554 15.594 1.00 88.38 82 LEU A C 1
ATOM 678 O O . LEU A 1 82 ? -14.407 -0.671 16.792 1.00 88.38 82 LEU A O 1
ATOM 682 N N . GLU A 1 83 ? -15.020 0.061 14.765 1.00 91.00 83 GLU A N 1
ATOM 683 C CA . GLU A 1 83 ? -16.337 0.568 15.167 1.00 91.00 83 GLU A CA 1
ATOM 684 C C . GLU A 1 83 ? -17.300 -0.578 15.511 1.00 91.00 83 GLU A C 1
ATOM 686 O O . GLU A 1 83 ? -18.035 -0.485 16.492 1.00 91.00 83 GLU A O 1
ATOM 691 N N . ASP A 1 84 ? -17.221 -1.689 14.776 1.00 86.88 84 ASP A N 1
ATOM 692 C CA . ASP A 1 84 ? -18.010 -2.904 15.012 1.00 86.88 84 ASP A CA 1
ATOM 693 C C . ASP A 1 84 ? -17.418 -3.819 16.105 1.00 86.88 84 ASP A C 1
ATOM 695 O O . ASP A 1 84 ? -17.916 -4.919 16.335 1.00 86.88 84 ASP A O 1
ATOM 699 N N . TRP A 1 85 ? -16.334 -3.413 16.775 1.00 80.38 85 TRP A N 1
ATOM 700 C CA . TRP A 1 85 ? -15.578 -4.278 17.691 1.00 80.38 85 TRP A CA 1
ATOM 701 C C . TRP A 1 85 ? -16.387 -4.762 18.906 1.00 80.38 85 TRP A C 1
ATOM 703 O O . TRP A 1 85 ? -16.175 -5.879 19.380 1.00 80.38 85 TRP A O 1
ATOM 713 N N . ASP A 1 86 ? -17.299 -3.928 19.406 1.00 68.44 86 ASP A N 1
ATOM 714 C CA . ASP A 1 86 ? -18.114 -4.197 20.599 1.00 68.44 86 ASP A CA 1
ATOM 715 C C . ASP A 1 86 ? -19.570 -4.603 20.276 1.00 68.44 86 ASP A C 1
ATOM 717 O O . ASP A 1 86 ? -20.374 -4.765 21.200 1.00 68.44 86 ASP A O 1
ATOM 721 N N . ALA A 1 87 ? -19.925 -4.728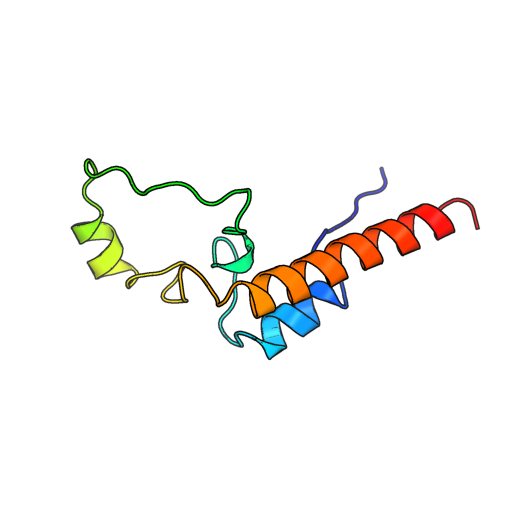 18.990 1.00 58.53 87 ALA A N 1
ATOM 722 C CA . ALA A 1 87 ? -21.263 -5.113 18.523 1.00 58.53 87 ALA A CA 1
ATOM 723 C C . ALA A 1 87 ? -21.452 -6.640 18.490 1.00 58.53 87 ALA A C 1
ATOM 725 O O . ALA A 1 87 ? -22.562 -7.093 18.863 1.00 58.53 87 ALA A O 1
#

Radius of gyration: 15.66 Å; chains: 1; bounding box: 47×22×34 Å